Protein AF-A0A2E6U048-F1 (afdb_monomer)

pLDDT: mean 77.25, std 8.89, range [49.12, 89.75]

Sequence (136 aa):
MTRKNLLRLSLIVLLLPSLAACGLGYGKNPPDEFNVVRRAPLILPPEFSLRPPSGGQATPAVKQGAELARLVIMRAPQSENEPDEVEQRLLEKATRGGIYGDGVRDAIESERSGKASEDAAVIESLVADQSKAAAE

Structure (mmCIF, N/CA/C/O backbone):
data_AF-A0A2E6U048-F1
#
_entry.id   AF-A0A2E6U048-F1
#
loop_
_atom_site.group_PDB
_atom_site.id
_atom_site.type_symbol
_atom_site.label_atom_id
_atom_site.label_alt_id
_atom_site.label_comp_id
_atom_site.label_asym_id
_atom_site.label_entity_id
_atom_site.label_seq_id
_atom_site.pdbx_PDB_ins_code
_atom_site.Cartn_x
_atom_site.Cartn_y
_atom_site.Cartn_z
_atom_site.occupancy
_atom_site.B_iso_or_equiv
_atom_site.auth_seq_id
_atom_site.auth_comp_id
_atom_site.auth_asym_id
_atom_site.auth_atom_id
_atom_site.pdbx_PDB_model_num
ATOM 1 N N . MET A 1 1 ? 58.032 -52.983 -9.717 1.00 56.47 1 MET A N 1
ATOM 2 C CA . MET A 1 1 ? 57.841 -51.513 -9.710 1.00 56.47 1 MET A CA 1
ATOM 3 C C . MET A 1 1 ? 57.862 -51.049 -8.257 1.00 56.47 1 MET A C 1
ATOM 5 O O . MET A 1 1 ? 57.072 -51.548 -7.467 1.00 56.47 1 MET A O 1
ATOM 9 N N . THR A 1 2 ? 58.831 -50.229 -7.847 1.00 74.25 2 THR A N 1
ATOM 10 C CA . THR A 1 2 ? 59.016 -49.862 -6.428 1.00 74.25 2 THR A CA 1
ATOM 11 C C . THR A 1 2 ? 57.801 -49.077 -5.914 1.00 74.25 2 THR A C 1
ATOM 13 O O . THR A 1 2 ? 57.231 -48.282 -6.656 1.00 74.25 2 THR A O 1
ATOM 16 N N . ARG A 1 3 ? 57.382 -49.273 -4.651 1.00 75.19 3 ARG A N 1
ATOM 17 C CA . ARG A 1 3 ? 56.189 -48.617 -4.053 1.00 75.19 3 ARG A CA 1
ATOM 18 C C . ARG A 1 3 ? 56.170 -47.089 -4.240 1.00 75.19 3 ARG A C 1
ATOM 20 O O . ARG A 1 3 ? 55.110 -46.490 -4.372 1.00 75.19 3 ARG A O 1
ATOM 27 N N . LYS A 1 4 ? 57.354 -46.475 -4.336 1.00 75.56 4 LYS A N 1
ATOM 28 C CA . LYS A 1 4 ? 57.558 -45.048 -4.631 1.00 75.56 4 LYS A CA 1
ATOM 29 C C . LYS A 1 4 ? 57.066 -44.653 -6.033 1.00 75.56 4 LYS A C 1
ATOM 31 O O . LYS A 1 4 ? 56.514 -43.571 -6.197 1.00 75.56 4 LYS A O 1
ATOM 36 N N . ASN A 1 5 ? 57.219 -45.530 -7.026 1.00 77.75 5 ASN A N 1
ATOM 37 C CA . ASN A 1 5 ? 56.745 -45.301 -8.392 1.00 77.75 5 ASN A CA 1
ATOM 38 C C . ASN A 1 5 ? 55.222 -45.457 -8.485 1.00 77.75 5 ASN A C 1
ATOM 40 O O . ASN A 1 5 ? 54.596 -44.680 -9.196 1.00 77.75 5 ASN A O 1
ATOM 44 N N . LEU A 1 6 ? 54.621 -46.379 -7.717 1.00 81.00 6 LEU A N 1
ATOM 45 C CA . LEU A 1 6 ? 53.158 -46.467 -7.601 1.00 81.00 6 LEU A CA 1
ATOM 46 C C . LEU A 1 6 ? 52.563 -45.201 -6.968 1.00 81.00 6 LEU A C 1
ATOM 48 O O . LEU A 1 6 ? 51.571 -44.679 -7.467 1.00 81.00 6 LEU A O 1
ATOM 52 N N . LEU A 1 7 ? 53.191 -44.677 -5.911 1.00 83.38 7 LEU A N 1
ATOM 53 C CA . LEU A 1 7 ? 52.699 -43.481 -5.221 1.00 83.38 7 LEU A CA 1
ATOM 54 C C . LEU A 1 7 ? 52.751 -42.232 -6.120 1.00 83.38 7 LEU A C 1
ATOM 56 O O . LEU A 1 7 ? 51.816 -41.438 -6.138 1.00 83.38 7 LEU A O 1
ATOM 60 N N . ARG A 1 8 ? 53.812 -42.089 -6.927 1.00 84.81 8 ARG A N 1
ATOM 61 C CA . ARG A 1 8 ? 53.933 -41.009 -7.923 1.00 84.81 8 ARG A CA 1
ATOM 62 C C . ARG A 1 8 ? 52.887 -41.119 -9.032 1.00 84.81 8 ARG A C 1
ATOM 64 O O . ARG A 1 8 ? 52.318 -40.109 -9.428 1.00 84.81 8 ARG A O 1
ATOM 71 N N . LEU A 1 9 ? 52.616 -42.333 -9.509 1.00 86.94 9 LEU A N 1
ATOM 72 C CA . LEU A 1 9 ? 51.643 -42.562 -10.578 1.00 86.94 9 LEU A CA 1
ATOM 73 C C . LEU A 1 9 ? 50.209 -42.294 -10.089 1.00 86.94 9 LEU A C 1
ATOM 75 O O . LEU A 1 9 ? 49.434 -41.661 -10.797 1.00 86.94 9 LEU A O 1
ATOM 79 N N . SER A 1 10 ? 49.900 -42.653 -8.838 1.00 83.00 10 SER A N 1
ATOM 80 C CA . SER A 1 10 ? 48.637 -42.288 -8.181 1.00 83.00 10 SER A CA 1
ATOM 81 C C . SER A 1 10 ? 48.465 -40.775 -8.024 1.00 83.00 10 SER A C 1
ATOM 83 O O . SER A 1 10 ? 47.365 -40.270 -8.230 1.00 83.00 10 SER A O 1
ATOM 85 N N . LEU A 1 11 ? 49.531 -40.048 -7.671 1.00 86.19 11 LEU A N 1
ATOM 86 C CA . LEU A 1 11 ? 49.483 -38.590 -7.532 1.00 86.19 11 LEU A CA 1
ATOM 87 C C . LEU A 1 11 ? 49.177 -37.911 -8.875 1.00 86.19 11 LEU A C 1
ATOM 89 O O . LEU A 1 11 ? 48.370 -36.990 -8.933 1.00 86.19 11 LEU A O 1
ATOM 93 N N . ILE A 1 12 ? 49.796 -38.390 -9.956 1.00 85.31 12 ILE A N 1
ATOM 94 C CA . ILE A 1 12 ? 49.589 -37.865 -11.309 1.00 85.31 12 ILE A CA 1
ATOM 95 C C . ILE A 1 12 ? 48.140 -38.111 -11.752 1.00 85.31 12 ILE A C 1
ATOM 97 O O . ILE A 1 12 ? 47.455 -37.167 -12.132 1.00 85.31 12 ILE A O 1
ATOM 101 N N . VAL A 1 13 ? 47.634 -39.342 -11.619 1.00 85.69 13 VAL A N 1
ATOM 102 C CA . VAL A 1 13 ? 46.251 -39.686 -12.002 1.00 85.69 13 VAL A CA 1
ATOM 103 C C . VAL A 1 13 ? 45.213 -38.842 -11.251 1.00 85.69 13 VAL A C 1
ATOM 105 O O . VAL A 1 13 ? 44.212 -38.452 -11.846 1.00 85.69 13 VAL A O 1
ATOM 108 N N . LEU A 1 14 ? 45.459 -38.507 -9.981 1.00 82.12 14 LEU A N 1
ATOM 109 C CA . LEU A 1 14 ? 44.562 -37.653 -9.198 1.00 82.12 14 LEU A CA 1
ATOM 110 C C . LEU A 1 14 ? 44.628 -36.168 -9.613 1.00 82.12 14 LEU A C 1
ATOM 112 O O . LEU A 1 14 ? 43.625 -35.463 -9.542 1.00 82.12 14 LEU A O 1
ATOM 116 N N . LEU A 1 15 ? 45.795 -35.675 -10.037 1.00 80.69 15 LEU A N 1
ATOM 117 C CA . LEU A 1 15 ? 46.006 -34.254 -10.339 1.00 80.69 15 LEU A CA 1
ATOM 118 C C . LEU A 1 15 ? 45.518 -33.852 -11.745 1.00 80.69 15 LEU A C 1
ATOM 120 O O . LEU A 1 15 ? 45.057 -32.727 -11.935 1.00 80.69 15 LEU A O 1
ATOM 124 N N . LEU A 1 16 ? 45.595 -34.761 -12.726 1.00 77.62 16 LEU A N 1
ATOM 125 C CA . LEU A 1 16 ? 45.179 -34.502 -14.112 1.00 77.62 16 LEU A CA 1
ATOM 126 C C . LEU A 1 16 ? 43.726 -33.994 -14.279 1.00 77.62 16 LEU A C 1
ATOM 128 O O . LEU A 1 16 ? 43.545 -33.000 -14.985 1.00 77.62 16 LEU A O 1
ATOM 132 N N . PRO A 1 17 ? 42.686 -34.604 -13.671 1.00 74.38 17 PRO A N 1
ATOM 133 C CA . PRO A 1 17 ? 41.307 -34.141 -13.858 1.00 74.38 17 PRO A CA 1
ATOM 134 C C . PRO A 1 17 ? 41.039 -32.775 -13.207 1.00 74.38 17 PRO A C 1
ATOM 136 O O . PRO A 1 17 ? 40.262 -31.986 -13.743 1.00 74.38 17 PRO A O 1
ATOM 139 N N . SER A 1 18 ? 41.723 -32.447 -12.106 1.00 73.50 18 SER A N 1
ATOM 140 C CA . SER A 1 18 ? 41.618 -31.136 -11.448 1.00 73.50 18 SER A CA 1
ATOM 141 C C . SER A 1 18 ? 42.176 -30.005 -12.315 1.00 73.50 18 SER A C 1
ATOM 143 O O . SER A 1 18 ? 41.643 -28.897 -12.307 1.00 73.50 18 SER A O 1
ATOM 145 N N . LEU A 1 19 ? 43.218 -30.282 -13.106 1.00 69.75 19 LEU A N 1
ATOM 146 C CA . LEU A 1 19 ? 43.785 -29.304 -14.035 1.00 69.75 19 LEU A CA 1
ATOM 147 C C . LEU A 1 19 ? 42.907 -29.115 -15.284 1.00 69.75 19 LEU A C 1
ATOM 149 O O . LEU A 1 19 ? 42.811 -28.004 -15.793 1.00 69.75 19 LEU A O 1
ATOM 153 N N . ALA A 1 20 ? 42.216 -30.165 -15.741 1.00 69.62 20 ALA A N 1
ATOM 154 C CA . ALA A 1 20 ? 41.256 -30.078 -16.845 1.00 69.62 20 ALA A CA 1
ATOM 155 C C . ALA A 1 20 ? 39.992 -29.268 -16.485 1.00 69.62 20 ALA A C 1
ATOM 157 O O . ALA A 1 20 ? 39.423 -28.606 -17.352 1.00 69.62 20 ALA A O 1
ATOM 158 N N . ALA A 1 21 ? 39.575 -29.278 -15.212 1.00 66.94 21 ALA A N 1
ATOM 159 C CA . ALA A 1 21 ? 38.470 -28.451 -14.716 1.00 66.94 21 ALA A CA 1
ATOM 160 C C . ALA A 1 21 ? 38.817 -26.950 -14.664 1.00 66.94 21 ALA A C 1
ATOM 162 O O . ALA A 1 21 ? 37.929 -26.099 -14.733 1.00 66.94 21 ALA A O 1
ATOM 163 N N . CYS A 1 22 ? 40.108 -26.610 -14.587 1.00 67.06 22 CYS A N 1
ATOM 164 C CA . CYS A 1 22 ? 40.595 -25.242 -14.704 1.00 67.06 22 CYS A CA 1
ATOM 165 C C . CYS A 1 22 ? 40.617 -24.860 -16.190 1.00 67.06 22 CYS A C 1
ATOM 167 O O . CYS A 1 22 ? 41.654 -24.915 -16.844 1.00 67.06 22 CYS A O 1
ATOM 169 N N . GLY A 1 23 ? 39.431 -24.558 -16.728 1.00 65.44 23 GLY A N 1
ATOM 170 C CA . GLY A 1 23 ? 39.146 -24.334 -18.144 1.00 65.44 23 GLY A CA 1
ATOM 171 C C . GLY A 1 23 ? 40.279 -23.665 -18.922 1.00 65.44 23 GLY A C 1
ATOM 172 O O . GLY A 1 23 ? 40.422 -22.443 -18.929 1.00 65.44 23 GLY A O 1
ATOM 173 N N . LEU A 1 24 ? 41.047 -24.484 -19.642 1.00 65.06 24 LEU A N 1
ATOM 174 C CA . LEU A 1 24 ? 42.103 -24.073 -20.564 1.00 65.06 24 LEU A CA 1
ATOM 175 C C . LEU A 1 24 ? 41.499 -23.448 -21.832 1.00 65.06 24 LEU A C 1
ATOM 177 O O . LEU A 1 24 ? 41.755 -23.917 -22.925 1.00 65.06 24 LEU A O 1
ATOM 181 N N . GLY A 1 25 ? 40.632 -22.441 -21.719 1.00 63.19 25 GLY A N 1
ATOM 182 C CA . GLY A 1 25 ? 40.171 -21.596 -22.831 1.00 63.19 25 GLY A CA 1
ATOM 183 C C . GLY A 1 25 ? 39.410 -22.255 -23.999 1.00 63.19 25 GLY A C 1
ATOM 184 O O . GLY A 1 25 ? 38.855 -21.516 -24.807 1.00 63.19 25 GLY A O 1
ATOM 185 N N . TYR A 1 26 ? 39.324 -23.586 -24.083 1.00 63.00 26 TYR A N 1
ATOM 186 C CA . TYR A 1 26 ? 38.695 -24.346 -25.177 1.00 63.00 26 TYR A CA 1
ATOM 187 C C . TYR A 1 26 ? 37.158 -24.424 -25.094 1.00 63.00 26 TYR A C 1
ATOM 189 O O . TYR A 1 26 ? 36.531 -25.085 -25.911 1.00 63.00 26 TYR A O 1
ATOM 197 N N . GLY A 1 27 ? 36.545 -23.747 -24.119 1.00 65.31 27 GLY A N 1
ATOM 198 C CA . GLY A 1 27 ? 35.094 -23.723 -23.895 1.00 65.31 27 GLY A CA 1
ATOM 199 C C . GLY A 1 27 ? 34.517 -22.312 -23.817 1.00 65.31 27 GLY A C 1
ATOM 200 O O . GLY A 1 27 ? 33.521 -22.092 -23.129 1.00 65.31 27 GLY A O 1
ATOM 201 N N . LYS A 1 28 ? 35.165 -21.330 -24.454 1.00 68.69 28 LYS A N 1
ATOM 202 C CA . LYS A 1 28 ? 34.589 -19.989 -24.586 1.00 68.69 28 LYS A CA 1
ATOM 203 C C . LYS A 1 28 ? 33.390 -20.106 -25.522 1.00 68.69 28 LYS A C 1
ATOM 205 O O . LYS A 1 28 ? 33.567 -20.172 -26.730 1.00 68.69 28 LYS A O 1
ATOM 210 N N . ASN A 1 29 ? 32.194 -20.160 -24.951 1.00 71.44 29 ASN A N 1
ATOM 211 C CA . ASN A 1 29 ? 30.954 -19.894 -25.664 1.00 71.44 29 ASN A CA 1
ATOM 212 C C . ASN A 1 29 ? 30.764 -18.373 -25.621 1.00 71.44 29 ASN A C 1
ATOM 214 O O . ASN A 1 29 ? 30.270 -17.875 -24.604 1.00 71.44 29 ASN A O 1
ATOM 218 N N . PRO A 1 30 ? 31.249 -17.606 -26.620 1.00 76.88 30 PRO A N 1
ATOM 219 C CA . PRO A 1 30 ? 30.939 -16.188 -26.666 1.00 76.88 30 PRO A CA 1
ATOM 220 C C . PRO A 1 30 ? 29.411 -16.035 -26.718 1.00 76.88 30 PRO A C 1
ATOM 222 O O . PRO A 1 30 ? 28.746 -16.842 -27.375 1.00 76.88 30 PRO A O 1
ATOM 225 N N . PRO A 1 31 ? 28.834 -15.063 -25.996 1.00 81.62 31 PRO A N 1
ATOM 226 C CA . PRO A 1 31 ? 27.409 -14.793 -26.104 1.00 81.62 31 PRO A CA 1
ATOM 227 C C . PRO A 1 31 ? 27.070 -14.466 -27.562 1.00 81.62 31 PRO A C 1
ATOM 229 O O . PRO A 1 31 ? 27.807 -13.734 -28.218 1.00 81.62 31 PRO A O 1
ATOM 232 N N . ASP A 1 32 ? 25.975 -15.040 -28.058 1.00 86.69 32 ASP A N 1
ATOM 233 C CA . ASP A 1 32 ? 25.527 -14.858 -29.437 1.00 86.69 32 ASP A CA 1
ATOM 234 C C . ASP A 1 32 ? 25.149 -13.390 -29.686 1.00 86.69 32 ASP A C 1
ATOM 236 O O . ASP A 1 32 ? 24.141 -12.889 -29.181 1.00 86.69 32 ASP A O 1
ATOM 240 N N . GLU A 1 33 ? 25.992 -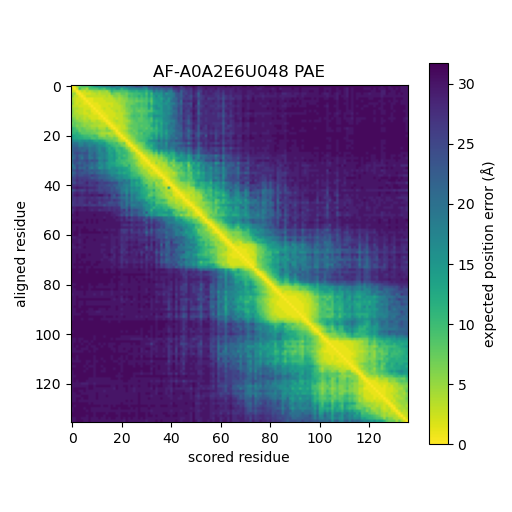12.702 -30.454 1.00 86.62 33 GLU A N 1
ATOM 241 C CA . GLU A 1 33 ? 25.870 -11.282 -30.788 1.00 86.62 33 GLU A CA 1
ATOM 242 C C . GLU A 1 33 ? 24.699 -10.977 -31.733 1.00 86.62 33 GLU A C 1
ATOM 244 O O . GLU A 1 33 ? 24.288 -9.822 -31.851 1.00 86.62 33 GLU A O 1
ATOM 249 N N . PHE A 1 34 ? 24.108 -12.005 -32.348 1.00 86.06 34 PHE A N 1
ATOM 250 C CA . PHE A 1 34 ? 22.924 -11.881 -33.196 1.00 86.06 34 PHE A CA 1
ATOM 251 C C . PHE A 1 34 ? 21.634 -12.300 -32.488 1.00 86.06 34 PHE A C 1
ATOM 253 O O . PHE A 1 34 ? 20.554 -12.248 -33.084 1.00 86.06 34 PHE A O 1
ATOM 260 N N . ASN A 1 35 ? 21.706 -12.671 -31.208 1.00 85.75 35 ASN A N 1
ATOM 261 C CA . ASN A 1 35 ? 20.521 -13.020 -30.446 1.00 85.75 35 ASN A CA 1
ATOM 262 C C . ASN A 1 35 ? 19.675 -11.772 -30.139 1.00 85.75 35 ASN A C 1
ATOM 264 O O . ASN A 1 35 ? 19.986 -10.967 -29.256 1.00 85.75 35 ASN A O 1
ATOM 268 N N . VAL A 1 36 ? 18.561 -11.617 -30.858 1.00 83.81 36 VAL A N 1
ATOM 269 C CA . VAL A 1 36 ? 17.615 -10.515 -30.651 1.00 83.81 36 VAL A CA 1
ATOM 270 C C . VAL A 1 36 ? 16.674 -10.845 -29.492 1.00 83.81 36 VAL A C 1
ATOM 272 O O . VAL A 1 36 ? 15.670 -11.542 -29.650 1.00 83.81 36 VAL A O 1
ATOM 275 N N . VAL A 1 37 ? 16.955 -10.280 -28.317 1.00 82.56 37 VAL A N 1
ATOM 276 C CA . VAL A 1 37 ? 16.057 -10.369 -27.157 1.00 82.56 37 VAL A CA 1
ATOM 277 C C . VAL A 1 37 ? 14.921 -9.354 -27.301 1.00 82.56 37 VAL A C 1
ATOM 279 O O . VAL A 1 37 ? 15.142 -8.141 -27.308 1.00 82.56 37 VAL A O 1
ATOM 282 N N . ARG A 1 38 ? 13.676 -9.838 -27.378 1.00 84.88 38 ARG A N 1
ATOM 283 C CA . ARG A 1 38 ? 12.490 -8.970 -27.372 1.00 84.88 38 ARG A CA 1
ATOM 284 C C . ARG A 1 38 ? 12.257 -8.435 -25.960 1.00 84.88 38 ARG A C 1
ATOM 286 O O . ARG A 1 38 ? 12.054 -9.205 -25.026 1.00 84.88 38 ARG A O 1
ATOM 293 N N . ARG A 1 39 ? 12.283 -7.111 -25.802 1.00 81.75 39 ARG A N 1
ATOM 294 C CA . ARG A 1 39 ? 11.886 -6.449 -24.551 1.00 81.75 39 ARG A CA 1
ATOM 295 C C . ARG A 1 39 ? 10.360 -6.372 -24.484 1.00 81.75 39 ARG A C 1
ATOM 297 O O . ARG A 1 39 ? 9.697 -6.360 -25.521 1.00 81.75 39 ARG A O 1
ATOM 304 N N . ALA A 1 40 ? 9.814 -6.314 -23.272 1.00 85.25 40 ALA A N 1
ATOM 305 C CA . ALA A 1 40 ? 8.392 -6.053 -23.082 1.00 85.25 40 ALA A CA 1
ATOM 306 C C . ALA A 1 40 ? 7.990 -4.731 -23.775 1.00 85.25 40 ALA A C 1
ATOM 308 O O . ALA A 1 40 ? 8.803 -3.798 -23.809 1.00 85.25 40 ALA A O 1
ATOM 309 N N . PRO A 1 41 ? 6.771 -4.638 -24.336 1.00 82.38 41 PRO A N 1
ATOM 310 C CA . PRO A 1 41 ? 6.290 -3.404 -24.943 1.00 82.38 41 PRO A CA 1
ATOM 311 C C . PRO A 1 41 ? 6.248 -2.283 -23.898 1.00 82.38 41 PRO A C 1
ATOM 313 O O . PRO A 1 41 ? 5.839 -2.496 -22.757 1.00 82.38 41 PRO A O 1
ATOM 316 N N . LEU A 1 42 ? 6.687 -1.086 -24.287 1.00 85.19 42 LEU A N 1
ATOM 317 C CA . LEU A 1 42 ? 6.650 0.088 -23.419 1.00 85.19 42 LEU A CA 1
ATOM 318 C C . LEU A 1 42 ? 5.204 0.585 -23.305 1.00 85.19 42 LEU A C 1
ATOM 320 O O . LEU A 1 42 ? 4.552 0.822 -24.321 1.00 85.19 42 LEU A O 1
ATOM 324 N N . ILE A 1 43 ? 4.715 0.754 -22.076 1.00 88.25 43 ILE A N 1
ATOM 325 C CA . ILE A 1 43 ? 3.407 1.354 -21.790 1.00 88.25 43 ILE A CA 1
ATOM 326 C C . ILE A 1 43 ? 3.653 2.777 -21.308 1.00 88.25 43 ILE A C 1
ATOM 328 O O . ILE A 1 43 ? 4.446 2.993 -20.390 1.00 88.25 43 ILE A O 1
ATOM 332 N N . LEU A 1 44 ? 2.976 3.741 -21.928 1.00 86.81 44 LEU A N 1
ATOM 333 C CA . LEU A 1 44 ? 2.985 5.120 -21.466 1.00 86.81 44 LEU A CA 1
ATOM 334 C C . LEU A 1 44 ? 2.001 5.248 -20.295 1.00 86.81 44 LEU A C 1
ATOM 336 O O . LEU A 1 44 ? 0.819 4.948 -20.483 1.00 86.81 44 LEU A O 1
ATOM 340 N N . PRO A 1 45 ? 2.445 5.657 -19.093 1.00 86.19 45 PRO A N 1
ATOM 341 C CA . PRO A 1 45 ? 1.531 5.882 -17.982 1.00 86.19 45 PRO A CA 1
ATOM 342 C C . PRO A 1 45 ? 0.492 6.959 -18.340 1.00 86.19 45 PRO A C 1
ATOM 344 O O . PRO A 1 45 ? 0.835 7.907 -19.050 1.00 86.19 45 PRO A O 1
ATOM 347 N N . PRO A 1 46 ? -0.751 6.866 -17.831 1.00 87.06 46 PRO A N 1
ATOM 348 C CA . PRO A 1 46 ? -1.795 7.866 -18.094 1.00 87.06 46 PRO A CA 1
ATOM 349 C C . PRO A 1 46 ? -1.371 9.279 -17.663 1.00 87.06 46 PRO A C 1
ATOM 351 O O . PRO A 1 46 ? -1.709 10.262 -18.311 1.00 87.06 46 PRO A O 1
ATOM 354 N N . GLU A 1 47 ? -0.531 9.361 -16.634 1.00 86.81 47 GLU A N 1
ATOM 355 C CA . GLU A 1 47 ? -0.040 10.604 -16.043 1.00 86.81 47 GLU A CA 1
ATOM 356 C C . GLU A 1 47 ? 1.321 11.068 -16.605 1.00 86.81 47 GLU A C 1
ATOM 358 O O . GLU A 1 47 ? 2.042 11.818 -15.948 1.00 86.81 47 GLU A O 1
ATOM 363 N N . PHE A 1 48 ? 1.733 10.636 -17.807 1.00 84.56 48 PHE A N 1
ATOM 364 C CA . PHE A 1 48 ? 3.059 11.001 -18.346 1.00 84.56 48 PHE A CA 1
ATOM 365 C C . PHE A 1 48 ? 3.227 12.510 -18.603 1.00 84.56 48 PHE A C 1
ATOM 367 O O . PHE A 1 48 ? 4.349 13.015 -18.646 1.00 84.56 48 PHE A O 1
ATOM 374 N N . SER A 1 49 ? 2.120 13.229 -18.803 1.00 87.25 49 SER A N 1
ATOM 375 C CA . SER A 1 49 ? 2.113 14.669 -19.064 1.00 87.25 49 SER A CA 1
ATOM 376 C C . SER A 1 49 ? 2.208 15.518 -17.797 1.00 87.25 49 SER A C 1
ATOM 378 O O . SER A 1 49 ? 2.293 16.746 -17.903 1.00 87.25 49 SER A O 1
ATOM 380 N N . LEU A 1 50 ? 2.181 14.906 -16.606 1.00 84.06 50 LEU A N 1
ATOM 381 C CA . LEU A 1 50 ? 2.346 15.643 -15.362 1.00 84.06 50 LEU A CA 1
ATOM 382 C C . LEU A 1 50 ? 3.763 16.211 -15.293 1.00 84.06 50 LEU A C 1
ATOM 384 O O . LEU A 1 50 ? 4.759 15.491 -15.205 1.00 84.06 50 LEU A O 1
ATOM 388 N N . ARG A 1 51 ? 3.855 17.540 -15.321 1.00 82.06 51 ARG A N 1
ATOM 389 C CA . ARG A 1 51 ? 5.097 18.228 -14.985 1.00 82.06 51 ARG A CA 1
ATOM 390 C C . ARG A 1 51 ? 5.308 18.128 -13.477 1.00 82.06 51 ARG A C 1
ATOM 392 O O . ARG A 1 51 ? 4.339 18.303 -12.735 1.00 82.06 51 ARG A O 1
ATOM 399 N N . PRO A 1 52 ? 6.550 17.913 -13.011 1.00 78.12 52 PRO A N 1
ATOM 400 C CA . PRO A 1 52 ? 6.869 18.117 -11.608 1.00 78.12 52 PRO A CA 1
ATOM 401 C C . PRO A 1 52 ? 6.369 19.502 -11.167 1.00 78.12 52 PRO A C 1
ATOM 403 O O . PRO A 1 52 ? 6.513 20.459 -11.942 1.00 78.12 52 PRO A O 1
ATOM 406 N N . PRO A 1 53 ? 5.765 19.626 -9.970 1.00 76.75 53 PRO A N 1
ATOM 407 C CA . PRO A 1 53 ? 5.324 20.919 -9.465 1.00 76.75 53 PRO A CA 1
ATOM 408 C C . PRO A 1 53 ? 6.514 21.881 -9.471 1.00 76.75 53 PRO A C 1
ATOM 410 O O . PRO A 1 53 ? 7.632 21.513 -9.098 1.00 76.75 53 PRO A O 1
ATOM 413 N N . SER A 1 54 ? 6.301 23.101 -9.967 1.00 78.31 54 SER A N 1
ATOM 414 C CA . SER A 1 54 ? 7.361 24.104 -10.030 1.00 7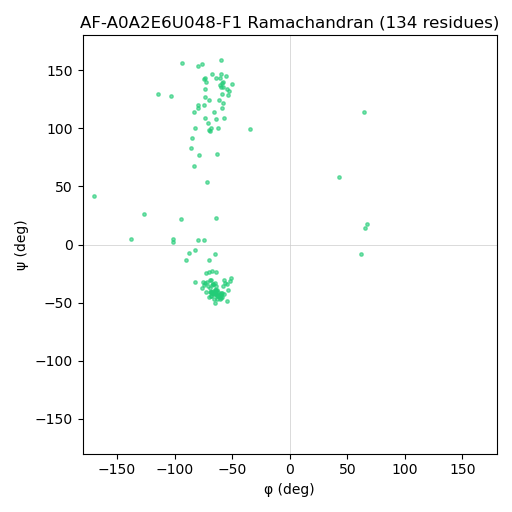8.31 54 SER A CA 1
ATOM 415 C C . SER A 1 54 ? 7.871 24.399 -8.616 1.00 78.31 54 SER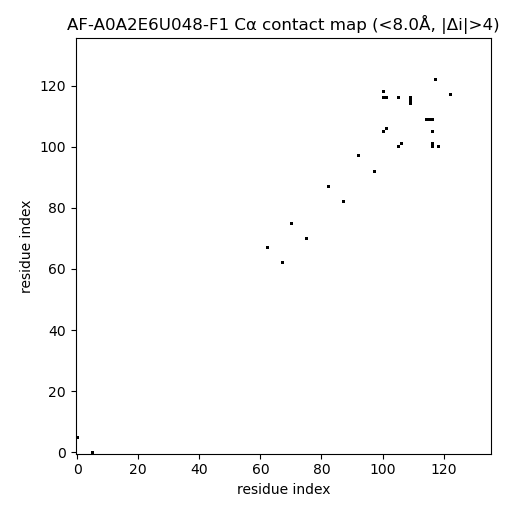 A C 1
ATOM 417 O O . SER A 1 54 ? 7.089 24.425 -7.666 1.00 78.31 54 SER A O 1
ATOM 419 N N . GLY A 1 55 ? 9.181 24.628 -8.469 1.00 73.38 55 GLY A N 1
ATOM 420 C CA . GLY A 1 55 ? 9.883 24.776 -7.180 1.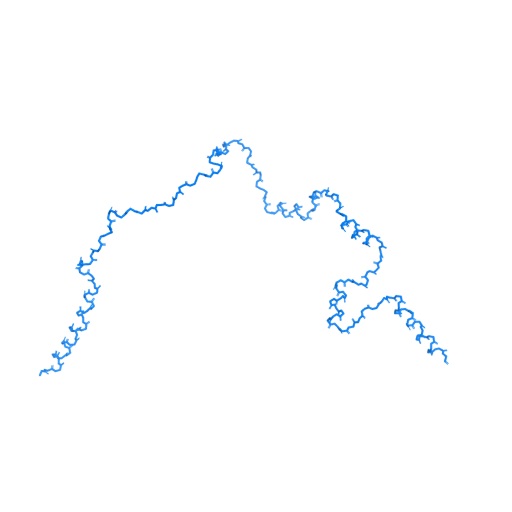00 73.38 55 GLY A CA 1
ATOM 421 C C . GLY A 1 55 ? 9.489 25.981 -6.305 1.00 73.38 55 GLY A C 1
ATOM 422 O O . GLY A 1 55 ? 10.290 26.412 -5.486 1.00 73.38 55 GLY A O 1
ATOM 423 N N . GLY A 1 56 ? 8.290 26.539 -6.483 1.00 70.75 56 GLY A N 1
ATOM 424 C CA . GLY A 1 56 ? 7.707 27.604 -5.666 1.00 70.75 56 GLY A CA 1
ATOM 425 C C . GLY A 1 56 ? 6.223 27.406 -5.333 1.00 70.75 56 GLY A C 1
ATOM 426 O O . GLY A 1 5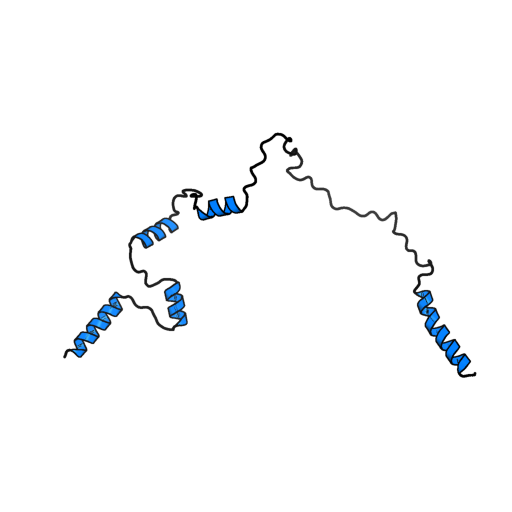6 ? 5.624 28.294 -4.733 1.00 70.75 56 GLY A O 1
ATOM 427 N N . GLN A 1 57 ? 5.603 26.281 -5.713 1.00 71.38 57 GLN A N 1
ATOM 428 C CA . GLN A 1 57 ? 4.265 25.935 -5.223 1.00 71.38 57 GLN A CA 1
ATOM 429 C C . GLN A 1 57 ? 4.347 25.462 -3.771 1.00 71.38 57 GLN A C 1
ATOM 431 O O . GLN A 1 57 ? 5.302 24.791 -3.384 1.00 71.38 57 GLN A O 1
ATOM 436 N N . ALA A 1 58 ? 3.347 25.831 -2.967 1.00 70.38 58 ALA A N 1
ATOM 437 C CA . ALA A 1 58 ? 3.257 25.405 -1.579 1.00 70.38 58 ALA A CA 1
ATOM 438 C C . ALA A 1 58 ? 3.250 23.872 -1.516 1.00 70.38 58 ALA A C 1
ATOM 440 O O . ALA A 1 58 ? 2.278 23.225 -1.909 1.00 70.38 58 ALA A O 1
ATOM 441 N N . THR A 1 59 ? 4.349 23.288 -1.042 1.00 70.62 59 THR A N 1
ATOM 442 C CA . THR A 1 59 ? 4.412 21.861 -0.744 1.00 70.62 59 THR A CA 1
ATOM 443 C C . THR A 1 59 ? 3.342 21.555 0.305 1.00 70.62 59 THR A C 1
ATOM 445 O O . THR A 1 59 ? 3.224 22.319 1.270 1.00 70.62 59 THR A O 1
ATOM 448 N N . PRO A 1 60 ? 2.556 20.471 0.166 1.00 74.31 60 PRO A N 1
ATOM 449 C CA . PRO A 1 60 ? 1.658 20.060 1.235 1.00 74.31 60 PRO A CA 1
ATOM 450 C C . PRO A 1 60 ? 2.463 19.912 2.528 1.00 74.31 60 PRO A C 1
ATOM 452 O O . PRO A 1 60 ? 3.516 19.271 2.543 1.00 74.31 60 PRO A O 1
ATOM 455 N N . ALA A 1 61 ? 1.992 20.552 3.601 1.00 76.38 61 ALA A N 1
ATOM 456 C CA . ALA A 1 61 ? 2.661 20.496 4.891 1.00 76.38 61 ALA A CA 1
ATOM 457 C C . ALA A 1 61 ? 2.755 19.031 5.336 1.00 76.38 61 ALA A C 1
ATOM 459 O O . ALA A 1 61 ? 1.737 18.361 5.530 1.00 76.38 61 ALA A O 1
ATOM 460 N N . VAL A 1 62 ? 3.982 18.527 5.474 1.00 76.31 62 VAL A N 1
ATOM 461 C CA . VAL A 1 62 ? 4.232 17.190 6.012 1.00 76.31 62 VAL A CA 1
ATOM 462 C C . VAL A 1 62 ? 3.866 17.234 7.489 1.00 76.31 62 VAL A C 1
ATOM 464 O O . VAL A 1 62 ? 4.645 17.708 8.316 1.00 76.31 62 VAL A O 1
ATOM 467 N N . LYS A 1 63 ? 2.656 16.778 7.821 1.00 76.94 63 LYS A N 1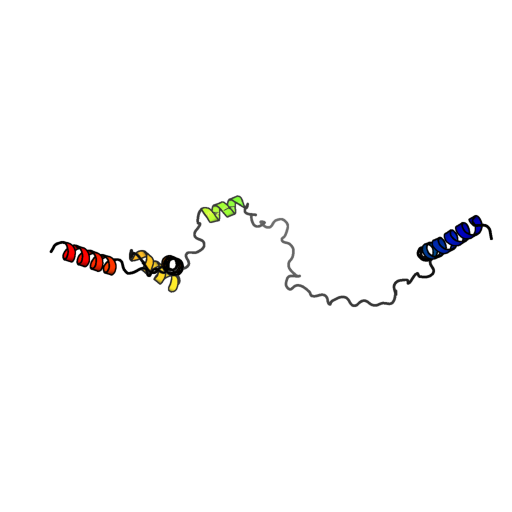
ATOM 468 C CA . LYS A 1 63 ? 2.230 16.643 9.215 1.00 76.94 63 LYS A CA 1
ATOM 469 C C . LYS A 1 63 ? 3.165 15.653 9.899 1.00 76.94 63 LYS A C 1
ATOM 471 O O . LYS A 1 63 ? 3.336 14.525 9.433 1.00 76.94 63 LYS A O 1
ATOM 476 N N . GLN A 1 64 ? 3.789 16.069 10.995 1.00 86.31 64 GLN A N 1
ATOM 477 C CA . GLN A 1 64 ? 4.644 15.175 11.770 1.00 86.31 64 GLN A CA 1
ATOM 478 C C . GLN A 1 64 ? 3.776 14.093 12.425 1.00 86.31 64 GLN A C 1
ATOM 480 O O . GLN A 1 64 ? 2.643 14.357 12.826 1.00 86.31 64 GLN A O 1
ATOM 485 N N . GLY A 1 65 ? 4.298 12.871 12.580 1.00 83.75 65 GLY A N 1
ATOM 486 C CA . GLY A 1 65 ? 3.528 11.752 13.145 1.00 83.75 65 GLY A CA 1
ATOM 487 C C . GLY A 1 65 ? 2.917 12.056 14.520 1.00 83.75 65 GLY A C 1
ATOM 488 O O . GLY A 1 65 ? 1.796 11.644 14.800 1.00 83.75 65 GLY A O 1
ATOM 489 N N . ALA A 1 66 ? 3.600 12.855 15.346 1.00 84.81 66 ALA A N 1
ATOM 490 C CA . ALA A 1 66 ? 3.085 13.315 16.636 1.00 84.81 66 ALA A CA 1
ATOM 491 C C . ALA A 1 66 ? 1.879 14.267 16.510 1.00 84.81 66 ALA A C 1
ATOM 493 O O . ALA A 1 66 ? 0.975 14.239 17.341 1.00 84.81 66 ALA A O 1
ATOM 494 N N . GLU A 1 67 ? 1.846 15.099 15.471 1.00 81.12 67 GLU A N 1
ATOM 495 C CA . GLU A 1 67 ? 0.736 16.009 15.185 1.00 81.12 67 GLU A CA 1
ATOM 496 C C . GLU A 1 67 ? -0.482 15.238 14.663 1.00 81.12 67 GLU A C 1
ATOM 498 O O . GLU A 1 67 ? -1.602 15.473 15.111 1.00 81.12 67 GLU A O 1
ATOM 503 N N . LEU A 1 68 ? -0.251 14.246 13.795 1.00 82.44 68 LEU A N 1
ATOM 504 C CA . LEU A 1 68 ? -1.282 13.305 13.353 1.00 82.44 68 LEU A CA 1
ATOM 505 C C . LEU A 1 68 ? -1.856 12.506 14.527 1.00 82.44 68 LEU A C 1
ATOM 507 O O . LEU A 1 68 ? -3.072 12.423 14.674 1.00 82.44 68 LEU A O 1
ATOM 511 N N . ALA A 1 69 ? -0.996 11.974 15.398 1.00 84.19 69 ALA A N 1
ATOM 512 C CA . ALA A 1 69 ? -1.425 11.255 16.591 1.00 84.19 69 ALA A CA 1
ATOM 513 C C . ALA A 1 69 ? -2.250 12.154 17.524 1.00 84.19 69 ALA A C 1
ATOM 515 O O . ALA A 1 69 ? -3.300 11.733 18.002 1.00 84.19 69 ALA A O 1
ATOM 516 N N . ARG A 1 70 ? -1.834 13.411 17.734 1.00 83.69 70 ARG A N 1
ATOM 517 C CA . ARG A 1 70 ? -2.620 14.393 18.499 1.00 83.69 70 ARG A CA 1
ATOM 518 C C . ARG A 1 70 ? -3.982 14.659 17.866 1.00 83.69 70 ARG A C 1
ATOM 520 O O . ARG A 1 70 ? -4.966 14.638 18.589 1.00 83.69 70 ARG A O 1
ATOM 527 N N . LEU A 1 71 ? -4.066 14.855 16.552 1.00 81.50 71 LEU A N 1
ATOM 528 C CA . LEU A 1 71 ? -5.339 15.050 15.840 1.00 81.50 71 LEU A CA 1
ATOM 529 C C . LEU A 1 71 ? -6.301 13.864 16.010 1.00 81.50 71 LEU A C 1
ATOM 531 O O . LEU A 1 71 ? -7.492 14.069 16.237 1.00 81.50 71 LEU A O 1
ATOM 535 N N . VAL A 1 72 ? -5.780 12.637 15.939 1.00 82.62 72 VAL A N 1
ATOM 536 C CA . VAL A 1 72 ? -6.564 11.405 16.130 1.00 82.62 72 VAL A CA 1
ATOM 537 C C . VAL A 1 72 ? -7.028 11.263 17.583 1.00 82.62 72 VAL A C 1
ATOM 539 O O . VAL A 1 72 ? -8.195 10.970 17.828 1.00 82.62 72 VAL A O 1
ATOM 542 N N . ILE A 1 73 ? -6.142 11.516 18.552 1.00 84.31 73 ILE A N 1
ATOM 543 C CA . ILE A 1 73 ? -6.455 11.429 19.989 1.00 84.31 73 ILE A CA 1
ATOM 544 C C . ILE A 1 73 ? -7.444 12.519 20.411 1.00 84.31 73 ILE A C 1
ATOM 546 O O . ILE A 1 73 ? -8.364 12.251 21.178 1.00 84.31 73 ILE A O 1
ATOM 550 N N . MET A 1 74 ? -7.279 13.744 19.907 1.00 83.00 74 MET A N 1
ATOM 551 C CA . MET A 1 74 ? -8.138 14.881 20.245 1.00 83.00 74 MET A CA 1
ATOM 552 C C . MET A 1 74 ? -9.519 14.819 19.584 1.00 83.00 74 MET A C 1
ATOM 554 O O . MET A 1 74 ? -10.296 15.753 19.761 1.00 83.00 74 MET A O 1
ATOM 558 N N . ARG A 1 75 ? -9.829 13.734 18.856 1.00 64.44 75 ARG A N 1
ATOM 559 C CA . ARG A 1 75 ? -11.123 13.477 18.214 1.00 64.44 75 ARG A CA 1
ATOM 560 C C . ARG A 1 75 ? -11.666 14.741 17.551 1.00 64.44 75 ARG A C 1
ATOM 562 O O . ARG A 1 75 ? -12.761 15.200 17.864 1.00 64.44 75 ARG A O 1
ATOM 569 N N . ALA A 1 76 ? -10.895 15.312 16.626 1.00 60.62 76 ALA A N 1
ATOM 570 C CA . ALA A 1 76 ? -11.504 16.222 15.667 1.00 60.62 76 ALA A CA 1
ATOM 571 C C . ALA A 1 76 ? -12.597 15.413 14.942 1.00 60.62 76 ALA A C 1
ATOM 573 O O . ALA A 1 76 ? -12.263 14.346 14.415 1.00 60.62 76 ALA A O 1
ATOM 574 N N . PRO A 1 77 ? -13.877 15.829 14.961 1.00 57.19 77 PRO A N 1
ATOM 575 C CA . PRO A 1 77 ? -14.933 15.086 14.291 1.00 57.19 77 PRO A CA 1
ATOM 576 C C . PRO A 1 77 ? -14.614 15.064 12.794 1.00 57.19 77 PRO A C 1
ATOM 578 O O . PRO A 1 77 ? -14.775 16.048 12.076 1.00 57.19 77 PRO A O 1
ATOM 581 N N . GLN A 1 78 ? -14.062 13.948 12.328 1.00 55.78 78 GLN A N 1
ATOM 582 C CA . GLN A 1 78 ? -13.976 13.637 10.914 1.00 55.78 78 GLN A CA 1
ATOM 583 C C . GLN A 1 78 ? -15.407 13.339 10.479 1.00 55.78 78 GLN A C 1
ATOM 585 O O . GLN A 1 78 ? -15.881 12.233 10.700 1.00 55.78 78 GLN A O 1
ATOM 590 N N . SER A 1 79 ? -16.057 14.343 9.890 1.00 55.91 79 SER A N 1
ATOM 591 C CA . SER A 1 79 ? -17.406 14.279 9.325 1.00 55.91 79 SER A CA 1
ATOM 592 C C . SER A 1 79 ? -18.511 14.017 10.353 1.00 55.91 79 SER A C 1
ATOM 594 O O . SER A 1 79 ? -18.623 12.934 10.923 1.00 55.91 79 SER A O 1
ATOM 596 N N . GLU A 1 80 ? -19.388 15.001 10.543 1.00 60.50 80 GLU A N 1
ATOM 597 C CA . GLU A 1 80 ? -20.781 14.735 10.911 1.00 60.50 80 GLU A CA 1
ATOM 598 C C . GLU A 1 80 ? -21.415 13.954 9.752 1.00 60.50 80 GLU A C 1
ATOM 600 O O . GLU A 1 80 ? -22.083 14.517 8.890 1.00 60.50 80 GLU A O 1
ATOM 605 N N . ASN A 1 81 ? -21.142 12.655 9.660 1.00 66.19 81 ASN A N 1
ATOM 606 C CA . ASN A 1 81 ? -22.026 11.796 8.893 1.00 66.19 81 ASN A CA 1
ATOM 607 C C . ASN A 1 81 ? -23.315 11.708 9.706 1.00 66.19 81 ASN A C 1
ATOM 609 O O . ASN A 1 81 ? -23.260 11.375 10.894 1.00 66.19 81 ASN A O 1
ATOM 613 N N . GLU A 1 82 ? -24.453 12.050 9.096 1.00 75.62 82 GLU A N 1
ATOM 614 C CA . GLU A 1 82 ? -25.733 11.709 9.706 1.00 75.62 82 GLU A CA 1
ATOM 615 C C . GLU A 1 82 ? -25.722 10.204 10.005 1.00 75.62 82 GLU A C 1
ATOM 617 O O . GLU A 1 82 ? -25.292 9.427 9.144 1.00 75.62 82 GLU A O 1
ATOM 622 N N . PRO A 1 83 ? -26.118 9.786 11.220 1.00 77.56 83 PRO A N 1
ATOM 623 C CA . PRO A 1 83 ? -26.055 8.385 11.586 1.00 77.56 83 PRO A CA 1
ATOM 624 C C . PRO A 1 83 ? -26.909 7.579 10.607 1.00 77.56 83 PRO A C 1
ATOM 626 O O . PRO A 1 83 ? -28.068 7.926 10.363 1.00 77.56 83 PRO A O 1
ATOM 629 N N . ASP A 1 84 ? -26.330 6.514 10.056 1.00 85.81 84 ASP A N 1
ATOM 630 C CA . ASP A 1 84 ? -27.031 5.585 9.168 1.00 85.81 84 ASP A CA 1
ATOM 631 C C . ASP A 1 84 ? -28.233 4.959 9.897 1.00 85.81 84 ASP A C 1
ATOM 633 O O . ASP A 1 84 ? -28.264 4.920 11.129 1.00 85.81 84 ASP A O 1
ATOM 637 N N . GLU A 1 85 ? -29.226 4.432 9.178 1.00 86.94 85 GLU A N 1
ATOM 638 C CA . GLU A 1 85 ? -30.437 3.864 9.793 1.00 86.94 85 GLU A CA 1
ATOM 639 C C . GLU A 1 85 ? -30.093 2.804 10.852 1.00 86.94 85 GLU A C 1
ATOM 641 O O . GLU A 1 85 ? -30.689 2.761 11.931 1.00 86.94 85 GLU A O 1
ATOM 646 N N . VAL A 1 86 ? -29.079 1.978 10.581 1.00 86.62 86 VAL A N 1
ATOM 647 C CA . VAL A 1 86 ? -28.575 0.974 11.527 1.00 86.62 86 VAL A CA 1
ATOM 648 C C . VAL A 1 86 ? -27.971 1.633 12.768 1.00 86.62 86 VAL A C 1
ATOM 650 O O . VAL A 1 86 ? -28.220 1.192 13.892 1.00 86.62 86 VAL A O 1
ATOM 653 N N . GLU A 1 87 ? -27.204 2.704 12.590 1.00 86.81 87 GLU A N 1
ATOM 654 C CA . GLU A 1 87 ? -26.576 3.437 13.686 1.00 86.81 87 GLU A CA 1
ATOM 655 C C . GLU A 1 87 ? -27.620 4.158 14.544 1.00 86.81 87 GLU A C 1
ATOM 657 O O . GLU A 1 87 ? -27.563 4.070 15.769 1.00 86.81 87 GLU A O 1
ATOM 662 N N . GLN A 1 88 ? -28.645 4.759 13.935 1.00 88.81 88 GLN A N 1
ATOM 663 C CA . GLN A 1 88 ? -29.768 5.358 14.660 1.00 88.81 88 GLN A CA 1
ATOM 664 C C . GLN A 1 88 ? -30.499 4.329 15.523 1.00 88.81 88 GLN A C 1
ATOM 666 O O . GLN A 1 88 ? -30.814 4.613 16.676 1.00 88.81 88 GLN A O 1
ATOM 671 N N . ARG A 1 89 ? -30.716 3.108 15.016 1.00 85.44 89 ARG A N 1
ATOM 672 C CA . ARG A 1 89 ? -31.325 2.018 15.798 1.00 85.44 89 ARG A CA 1
ATOM 673 C C . ARG A 1 89 ? -30.454 1.579 16.968 1.00 85.44 89 ARG A C 1
ATOM 675 O O . ARG A 1 89 ? -30.977 1.303 18.048 1.00 85.44 89 ARG A O 1
ATOM 682 N N . LEU A 1 90 ? -29.138 1.515 16.774 1.00 83.38 90 LEU A N 1
ATOM 683 C CA . LEU A 1 90 ? -28.196 1.181 17.843 1.00 83.38 90 LEU A CA 1
ATOM 684 C C . LEU A 1 90 ? -28.138 2.281 18.907 1.00 83.38 90 LEU A C 1
ATOM 686 O O . LEU A 1 90 ? -28.129 1.969 20.097 1.00 83.38 90 LEU A O 1
ATOM 690 N N . LEU A 1 91 ? -28.158 3.549 18.495 1.00 84.81 91 LEU A N 1
ATOM 691 C CA . LEU A 1 91 ? -28.212 4.702 19.391 1.00 84.81 91 LEU A CA 1
ATOM 692 C C . LEU A 1 91 ? -29.534 4.742 20.163 1.00 84.81 91 LEU A C 1
ATOM 694 O O . LEU A 1 91 ? -29.516 4.851 21.382 1.00 84.81 91 LEU A O 1
ATOM 698 N N . GLU A 1 92 ? -30.671 4.551 19.491 1.00 85.56 92 GLU A N 1
ATOM 699 C CA . GLU A 1 92 ? -31.997 4.459 20.115 1.00 85.56 92 GLU A CA 1
ATOM 700 C C . GLU A 1 92 ? -32.041 3.339 21.169 1.00 85.56 92 GLU A C 1
ATOM 702 O O . GLU A 1 92 ? -32.561 3.522 22.274 1.00 85.56 92 GLU A O 1
ATOM 707 N N . LYS A 1 93 ? -31.443 2.184 20.849 1.00 78.25 93 LYS A N 1
ATOM 708 C CA . LYS A 1 93 ? -31.286 1.063 21.779 1.00 78.25 93 LYS A CA 1
ATOM 709 C C . LYS A 1 93 ? -30.399 1.461 22.967 1.00 78.25 93 LYS A C 1
ATOM 711 O O . LYS A 1 93 ? -30.792 1.262 24.109 1.00 78.25 93 LYS A O 1
ATOM 716 N N . ALA A 1 94 ? -29.252 2.095 22.736 1.00 80.25 94 ALA A N 1
ATOM 717 C CA . ALA A 1 94 ? -28.357 2.532 23.808 1.00 80.25 94 ALA A CA 1
ATOM 718 C C . ALA A 1 94 ? -28.983 3.605 24.727 1.00 80.25 94 ALA A C 1
ATOM 720 O O . ALA A 1 94 ? -28.818 3.545 25.945 1.00 80.25 94 ALA A O 1
ATOM 721 N N . THR A 1 95 ? -29.735 4.564 24.176 1.00 78.12 95 THR A N 1
ATOM 722 C CA . THR A 1 95 ? -30.352 5.670 24.930 1.00 78.12 95 THR A CA 1
ATOM 723 C C . THR A 1 95 ? -31.535 5.226 25.789 1.00 78.12 95 THR A C 1
ATOM 725 O O . THR A 1 95 ? -31.819 5.858 26.804 1.00 78.12 95 THR A O 1
ATOM 728 N N . ARG A 1 96 ? -32.205 4.115 25.450 1.00 76.62 96 ARG A N 1
ATOM 729 C CA . ARG A 1 96 ? -33.337 3.580 26.229 1.00 76.62 96 ARG A CA 1
ATOM 730 C C . ARG A 1 96 ? -32.941 3.105 27.638 1.00 76.62 96 ARG A C 1
ATOM 732 O O . ARG A 1 96 ? -33.825 2.810 28.436 1.00 76.62 96 ARG A O 1
ATOM 739 N N . GLY A 1 97 ? -31.644 3.051 27.963 1.00 63.62 97 GLY A N 1
ATOM 740 C CA . GLY A 1 97 ? -31.153 2.816 29.327 1.00 63.62 97 GLY A CA 1
ATOM 741 C C . GLY A 1 97 ? -31.491 1.434 29.892 1.00 63.62 97 GLY A C 1
ATOM 742 O O . GLY A 1 97 ? -31.391 1.225 31.098 1.00 63.62 97 GLY A O 1
ATOM 743 N N . GLY A 1 98 ? -31.911 0.496 29.038 1.00 66.19 98 GLY A N 1
ATOM 744 C CA . GLY A 1 98 ? -32.189 -0.879 29.432 1.00 66.19 98 GLY A CA 1
ATOM 745 C C . GLY A 1 98 ? -30.897 -1.649 29.692 1.00 66.19 98 GLY A C 1
ATOM 746 O O . GLY A 1 98 ? -29.903 -1.472 28.985 1.00 66.19 98 GLY A O 1
ATOM 747 N N . ILE A 1 99 ? -30.915 -2.532 30.689 1.00 60.19 99 ILE A N 1
ATOM 748 C CA . ILE A 1 99 ? -29.874 -3.550 30.834 1.00 60.19 99 ILE A CA 1
ATOM 749 C C . ILE A 1 99 ? -30.123 -4.590 29.741 1.00 60.19 99 ILE A C 1
ATOM 751 O O . ILE A 1 99 ? -31.117 -5.310 29.774 1.00 60.19 99 ILE A O 1
ATOM 755 N N . TYR A 1 100 ? -29.253 -4.622 28.736 1.00 60.56 100 TYR A N 1
ATOM 756 C CA . TYR A 1 100 ? -29.324 -5.594 27.647 1.00 60.56 100 TYR A CA 1
ATOM 757 C C . TYR A 1 100 ? -28.603 -6.876 28.065 1.00 60.56 100 TYR A C 1
ATOM 759 O O . TYR A 1 100 ? -27.429 -7.051 27.753 1.00 60.56 100 TYR A O 1
ATOM 767 N N . GLY A 1 101 ? -29.310 -7.740 28.792 1.00 58.41 101 GLY A N 1
ATOM 768 C CA . GLY A 1 101 ? -28.885 -9.106 29.106 1.00 58.41 101 GLY A CA 1
ATOM 769 C C . GLY A 1 101 ? -29.216 -10.053 27.957 1.00 58.41 101 GLY A C 1
ATOM 770 O O . GLY A 1 101 ? -30.133 -10.843 28.061 1.00 58.41 101 GLY A O 1
ATOM 771 N N . ASP A 1 102 ? -28.536 -9.880 26.831 1.00 64.50 102 ASP A N 1
ATOM 772 C CA . ASP A 1 102 ? -28.450 -10.840 25.713 1.00 64.50 102 ASP A CA 1
ATOM 773 C C . ASP A 1 102 ? -27.360 -10.330 24.755 1.00 64.50 102 ASP A C 1
ATOM 775 O O . ASP A 1 102 ? -27.519 -10.171 23.541 1.00 64.50 102 ASP A O 1
ATOM 779 N N . GLY A 1 103 ? -26.262 -9.852 25.344 1.00 73.69 103 GLY A N 1
ATOM 780 C CA . GLY A 1 103 ? -25.134 -9.362 24.576 1.00 73.69 103 GLY A CA 1
ATOM 781 C C . GLY A 1 103 ? -24.335 -10.533 24.022 1.00 73.69 103 GLY A C 1
ATOM 782 O O . GLY A 1 103 ? -24.257 -11.594 24.631 1.00 73.69 103 GLY A O 1
ATOM 783 N N . VAL A 1 104 ? -23.605 -10.307 22.928 1.00 75.69 104 VAL A N 1
ATOM 784 C CA . VAL A 1 104 ? -22.653 -11.298 22.386 1.00 75.69 104 VAL A CA 1
ATOM 785 C C . VAL A 1 104 ? -21.675 -11.803 23.462 1.00 75.69 104 VAL A C 1
ATOM 787 O O . VAL A 1 104 ? -21.255 -12.951 23.426 1.00 75.69 104 VAL A O 1
ATOM 790 N N . ARG A 1 105 ? -21.327 -10.969 24.452 1.00 78.19 105 ARG A N 1
ATOM 791 C CA . ARG A 1 105 ? -20.475 -11.374 25.583 1.00 78.19 105 ARG A CA 1
ATOM 792 C C . ARG A 1 105 ? -21.159 -12.372 26.517 1.00 78.19 105 ARG A C 1
ATOM 794 O O . ARG A 1 105 ? -20.504 -13.319 26.936 1.00 78.19 105 ARG A O 1
ATOM 801 N N . ASP A 1 106 ? -22.442 -12.177 26.796 1.00 78.25 106 ASP A N 1
ATOM 802 C CA . ASP A 1 106 ? -23.226 -13.087 27.633 1.00 78.25 106 ASP A CA 1
ATOM 803 C C . ASP A 1 106 ? -23.490 -14.397 26.887 1.00 78.25 106 ASP A C 1
ATOM 805 O O . ASP A 1 106 ? -23.416 -15.459 27.490 1.00 78.25 106 ASP A O 1
ATOM 809 N N . ALA A 1 107 ? -23.690 -14.339 25.564 1.00 79.88 107 ALA A N 1
ATOM 810 C CA . ALA A 1 107 ? -23.797 -15.519 24.705 1.00 79.88 107 ALA A CA 1
ATOM 811 C C . ALA A 1 107 ? -22.490 -16.335 24.653 1.00 79.88 107 ALA A C 1
ATOM 813 O O . ALA A 1 107 ? -22.508 -17.559 24.737 1.00 79.88 107 ALA A O 1
ATOM 814 N N . ILE A 1 108 ? -21.336 -15.668 24.564 1.00 83.50 108 ILE A N 1
ATOM 815 C CA . ILE A 1 108 ? -20.034 -16.349 24.617 1.00 83.50 108 ILE A CA 1
ATOM 816 C C . ILE A 1 108 ? -19.796 -16.951 26.008 1.00 83.50 108 ILE A C 1
ATOM 818 O O . ILE A 1 108 ? -19.295 -18.070 26.118 1.00 83.50 108 ILE A O 1
ATOM 822 N N . GLU A 1 109 ? -20.140 -16.238 27.084 1.00 83.75 109 GLU A N 1
ATOM 823 C CA . GLU A 1 109 ? -19.967 -16.770 28.438 1.00 83.75 109 GLU A CA 1
ATOM 824 C C . GLU A 1 109 ? -20.979 -17.880 28.750 1.00 83.75 109 GLU A C 1
ATOM 826 O O . GLU A 1 109 ? -20.624 -18.818 29.460 1.00 83.75 109 GLU A O 1
ATOM 831 N N . SER A 1 110 ? -22.198 -17.846 28.204 1.00 80.31 110 SER A N 1
ATOM 832 C CA . SER A 1 110 ? -23.185 -18.923 28.352 1.00 80.31 110 SER A CA 1
ATOM 833 C C . SER A 1 110 ? -22.741 -20.191 27.628 1.00 80.31 110 SER A C 1
ATOM 835 O O . SER A 1 110 ? -22.789 -21.275 28.211 1.00 80.31 110 SER A O 1
ATOM 837 N N . GLU A 1 111 ? -22.194 -20.053 26.417 1.00 84.50 111 GLU A N 1
ATOM 838 C CA . GLU A 1 111 ? -21.575 -21.149 25.669 1.00 84.50 111 GLU A CA 1
ATOM 839 C C . GLU A 1 111 ? -20.366 -21.722 26.425 1.00 84.50 111 GLU A C 1
ATOM 841 O O . GLU A 1 111 ? -20.233 -22.938 26.571 1.00 84.50 111 GLU A O 1
ATOM 846 N N . ARG A 1 112 ? -19.509 -20.855 26.981 1.00 85.94 112 ARG A N 1
ATOM 847 C CA . ARG A 1 112 ? -18.314 -21.265 27.735 1.00 85.94 112 ARG A CA 1
ATOM 848 C C . ARG A 1 112 ? -18.645 -21.918 29.076 1.00 85.94 112 ARG A C 1
ATOM 850 O O . ARG A 1 112 ? -17.970 -22.862 29.485 1.00 85.94 112 ARG A O 1
ATOM 857 N N . SER A 1 113 ? -19.624 -21.380 29.797 1.00 85.00 113 SER A N 1
ATOM 858 C CA . SER A 1 113 ? -19.986 -21.816 31.150 1.00 85.00 113 SER A CA 1
ATOM 859 C C . SER A 1 113 ? -21.042 -22.922 31.170 1.00 85.00 113 SER A C 1
ATOM 861 O O . SER A 1 113 ? -21.244 -23.539 32.217 1.00 85.00 113 SER A O 1
ATOM 863 N N . GLY A 1 114 ? -21.705 -23.180 30.037 1.00 81.31 114 GLY A N 1
ATOM 864 C CA . GLY A 1 114 ? -22.820 -24.119 29.921 1.00 81.31 114 GLY A CA 1
ATOM 865 C C . GLY A 1 114 ? -24.076 -23.677 30.680 1.00 81.31 114 GLY A C 1
ATOM 866 O O . GLY A 1 114 ? -24.925 -24.514 30.984 1.00 81.31 114 GLY A O 1
ATOM 867 N N . LYS A 1 115 ? -24.184 -22.392 31.040 1.00 75.62 115 LYS A N 1
ATOM 868 C CA . LYS A 1 115 ? -25.307 -21.823 31.798 1.00 75.62 115 LYS A CA 1
ATOM 869 C C . LYS A 1 115 ? -26.055 -20.823 30.928 1.00 75.62 115 LYS A C 1
ATOM 871 O O . LYS A 1 115 ? -25.430 -19.921 30.386 1.00 75.62 115 LYS A O 1
ATOM 876 N N . ALA A 1 116 ? -27.376 -20.946 30.831 1.00 73.00 116 ALA A N 1
ATOM 877 C CA . ALA A 1 116 ? -28.206 -19.924 30.198 1.00 73.00 116 ALA A CA 1
ATOM 878 C C . ALA A 1 116 ? -28.318 -18.696 31.120 1.00 73.00 116 ALA A C 1
ATOM 880 O O . ALA A 1 116 ? -28.522 -18.845 32.327 1.00 73.00 116 ALA A O 1
ATOM 881 N N . SER A 1 117 ? -28.146 -17.495 30.561 1.00 70.00 117 SER A N 1
ATOM 882 C CA . SER A 1 117 ? -28.469 -16.251 31.263 1.00 70.00 117 SER A CA 1
ATOM 883 C C . SER A 1 117 ? -29.960 -15.994 31.090 1.00 70.00 117 SER A C 1
ATOM 885 O O . SER A 1 117 ? -30.410 -15.767 29.973 1.00 70.00 117 SER A O 1
ATOM 887 N N . GLU A 1 118 ? -30.710 -16.052 32.184 1.00 73.62 118 GLU A N 1
ATOM 888 C CA . GLU A 1 118 ? -32.146 -15.767 32.201 1.00 73.62 118 GLU A CA 1
ATOM 889 C C . GLU A 1 118 ? -32.405 -14.297 32.549 1.00 73.62 118 GLU A C 1
ATOM 891 O O . GLU A 1 118 ? -31.589 -13.638 33.204 1.00 73.62 118 GLU A O 1
ATOM 896 N N . ASP A 1 119 ? -33.564 -13.788 32.138 1.00 72.19 119 ASP A N 1
ATOM 897 C CA . ASP A 1 119 ? -33.966 -12.412 32.412 1.00 72.19 119 ASP A CA 1
ATOM 898 C C . ASP A 1 119 ? -34.017 -12.125 33.920 1.00 72.19 119 ASP A C 1
ATOM 900 O O . ASP A 1 119 ? -34.556 -12.900 34.717 1.00 72.19 119 ASP A O 1
ATOM 904 N N . ALA A 1 120 ? -33.532 -10.945 34.321 1.00 70.94 120 ALA A N 1
ATOM 905 C CA . ALA A 1 120 ? -33.500 -10.528 35.726 1.00 70.94 120 ALA A CA 1
ATOM 906 C C . ALA A 1 120 ? -34.891 -10.559 36.390 1.00 70.94 120 ALA A C 1
ATOM 908 O O . ALA A 1 120 ? -35.008 -10.889 37.566 1.00 70.94 120 ALA A O 1
ATOM 909 N N . ALA A 1 121 ? -35.953 -10.274 35.629 1.00 78.44 121 ALA A N 1
ATOM 910 C CA . ALA A 1 121 ? -37.330 -10.352 36.114 1.00 78.44 121 ALA A CA 1
ATOM 911 C C . ALA A 1 121 ? -37.772 -11.795 36.421 1.00 78.44 121 ALA A C 1
ATOM 913 O O . ALA A 1 121 ? -38.511 -12.023 37.379 1.00 78.44 121 ALA A O 1
ATOM 914 N N . VAL A 1 122 ? -37.302 -12.771 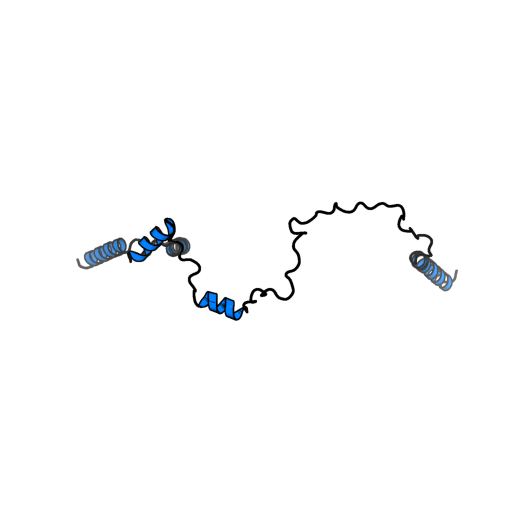35.638 1.00 80.12 122 VAL A N 1
ATOM 915 C CA . VAL A 1 122 ? -37.590 -14.196 35.852 1.00 80.12 122 VAL A CA 1
ATOM 916 C C . VAL A 1 122 ? -36.863 -14.682 37.100 1.00 80.12 122 VAL A C 1
ATOM 918 O O . VAL A 1 122 ? -37.484 -15.310 37.956 1.00 80.12 122 VAL A O 1
ATOM 921 N N . ILE A 1 123 ? -35.587 -14.319 37.255 1.00 81.19 123 ILE A N 1
ATOM 922 C CA . ILE A 1 123 ? -34.787 -14.652 38.442 1.0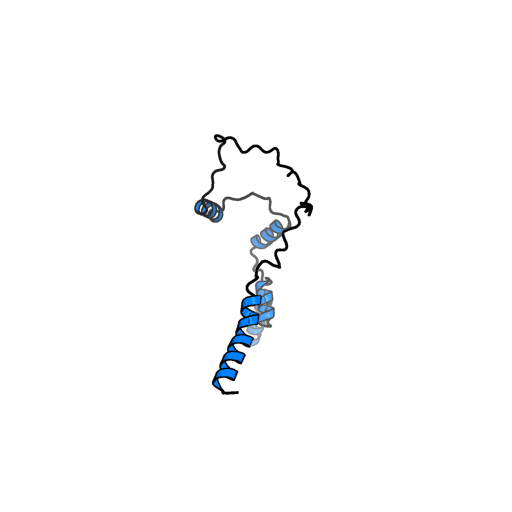0 81.19 123 ILE A CA 1
ATOM 923 C C . ILE A 1 123 ? -35.423 -14.061 39.705 1.00 81.19 123 ILE A C 1
ATOM 925 O O . ILE A 1 123 ? -35.596 -14.783 40.684 1.00 81.19 123 ILE A O 1
ATOM 929 N N . GLU A 1 124 ? -35.831 -12.790 39.670 1.00 84.75 124 GLU A N 1
ATOM 930 C CA . GLU A 1 124 ? -36.502 -12.134 40.798 1.00 84.75 124 GLU A CA 1
ATOM 931 C C . GLU A 1 124 ? -37.805 -12.855 41.171 1.00 84.75 124 GLU A C 1
ATOM 933 O O . GLU A 1 124 ? -38.050 -13.124 42.345 1.00 84.75 124 GLU A O 1
ATOM 938 N N . SER A 1 125 ? -38.610 -13.252 40.178 1.00 84.94 125 SER A N 1
ATOM 939 C CA . SER A 1 125 ? -39.845 -14.007 40.425 1.00 84.94 125 SER A CA 1
ATOM 940 C C . SER A 1 125 ? -39.586 -15.383 41.047 1.00 84.94 125 SER A C 1
ATOM 942 O O . SER A 1 125 ? -40.295 -15.781 41.970 1.00 84.94 125 SER A O 1
ATOM 944 N N . LEU A 1 126 ? -38.540 -16.084 40.598 1.00 85.81 126 LEU A N 1
ATOM 945 C CA . LEU A 1 126 ? -38.166 -17.396 41.120 1.00 85.81 126 LEU A CA 1
ATOM 946 C C . LEU A 1 126 ? -37.650 -17.295 42.558 1.00 85.81 126 LEU A C 1
ATOM 948 O O . LEU A 1 126 ? -38.023 -18.097 43.409 1.00 85.81 126 LEU A O 1
ATOM 952 N N . VAL A 1 127 ? -36.797 -16.309 42.840 1.00 89.75 127 VAL A N 1
ATOM 953 C CA . VAL A 1 127 ? -36.238 -16.085 44.180 1.00 89.75 127 VAL A CA 1
ATOM 954 C C . VAL A 1 127 ? -37.335 -15.669 45.159 1.00 89.75 127 VAL A C 1
ATOM 956 O O . VAL A 1 127 ? -37.388 -16.193 46.275 1.00 89.75 127 VAL A O 1
ATOM 959 N N . ALA A 1 128 ? -38.238 -14.780 44.739 1.00 85.81 128 ALA A N 1
ATOM 960 C CA . ALA A 1 128 ? -39.391 -14.379 45.536 1.00 85.81 128 ALA A CA 1
ATOM 961 C C . ALA A 1 128 ? -40.281 -15.581 45.896 1.00 85.81 128 ALA A C 1
ATOM 963 O O . ALA A 1 128 ? -40.650 -15.732 47.063 1.00 85.81 128 ALA A O 1
ATOM 964 N N . ASP A 1 129 ? -40.569 -16.465 44.937 1.00 85.12 129 ASP A N 1
ATOM 965 C CA . ASP A 1 129 ? -41.369 -17.674 45.162 1.00 85.12 129 ASP A CA 1
ATOM 966 C C . ASP A 1 129 ? -40.692 -18.645 46.150 1.00 85.12 129 ASP A C 1
ATOM 968 O O . ASP A 1 129 ? -41.314 -19.093 47.116 1.00 85.12 129 ASP A O 1
ATOM 972 N N . GLN A 1 130 ? -39.380 -18.876 46.006 1.00 80.25 130 GLN A N 1
ATOM 973 C CA . GLN A 1 130 ? -38.609 -19.707 46.945 1.00 80.25 130 GLN A CA 1
ATOM 974 C C . GLN A 1 130 ? -38.578 -19.125 48.366 1.00 80.25 130 GLN A C 1
ATOM 976 O O . GLN A 1 130 ? -38.682 -19.866 49.343 1.00 80.25 130 GLN A O 1
ATOM 981 N N . SER A 1 131 ? -38.468 -17.799 48.505 1.00 77.56 131 SER A N 1
ATOM 982 C CA . SER A 1 131 ? -38.485 -17.144 49.821 1.00 77.56 131 SER A CA 1
ATOM 983 C C . SER A 1 131 ? -39.824 -17.305 50.545 1.00 77.56 131 SER A C 1
ATOM 985 O O . SER A 1 131 ? -39.859 -17.424 51.768 1.00 77.56 131 SER A O 1
ATOM 987 N N . LYS A 1 132 ? -40.926 -17.347 49.788 1.00 73.94 132 LYS A N 1
ATOM 988 C CA . LYS A 1 132 ? -42.277 -17.476 50.329 1.00 73.94 132 LYS A CA 1
ATOM 989 C C . LYS A 1 132 ? -42.566 -18.908 50.776 1.00 73.94 132 LYS A C 1
ATOM 991 O O . LYS A 1 132 ? -43.172 -19.091 51.824 1.00 73.94 132 LYS A O 1
ATOM 996 N N . ALA A 1 133 ? -42.072 -19.899 50.035 1.00 71.12 133 ALA A N 1
ATOM 997 C CA . ALA A 1 133 ? -42.172 -21.313 50.392 1.00 71.12 133 ALA A CA 1
ATOM 998 C C . ALA A 1 133 ? -41.355 -21.696 51.644 1.00 71.12 133 ALA A C 1
ATOM 1000 O O . ALA A 1 133 ? -41.661 -22.691 52.288 1.00 71.12 133 ALA A O 1
ATOM 1001 N N . ALA A 1 134 ? -40.323 -20.922 51.999 1.00 64.69 134 ALA A N 1
ATOM 1002 C CA . ALA A 1 134 ? -39.512 -21.144 53.202 1.00 64.69 134 ALA A CA 1
ATOM 1003 C C . ALA A 1 134 ? -40.071 -20.470 54.475 1.00 64.69 134 ALA A C 1
ATOM 1005 O O . ALA A 1 134 ? -39.511 -20.655 55.555 1.00 64.69 134 ALA A O 1
ATOM 1006 N N . ALA A 1 135 ? -41.123 -19.654 54.347 1.00 60.69 135 ALA A N 1
ATOM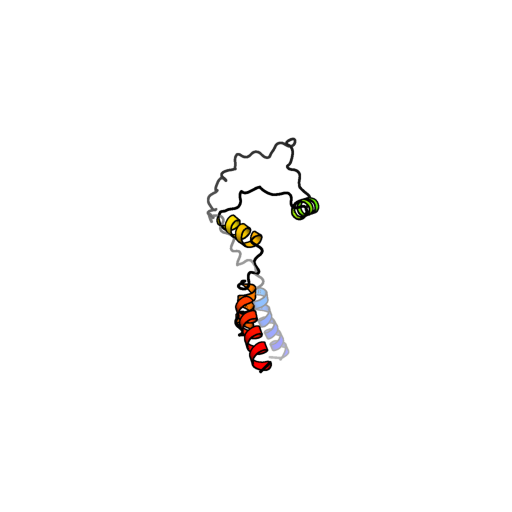 1007 C CA . ALA A 1 135 ? -41.740 -18.902 55.444 1.00 60.69 135 ALA A CA 1
ATOM 1008 C C . ALA A 1 135 ? -43.043 -19.539 55.974 1.00 60.69 135 ALA A C 1
ATOM 1010 O O . ALA A 1 135 ? -43.696 -18.951 56.840 1.00 60.69 135 ALA A O 1
ATOM 1011 N N . GLU A 1 136 ? -43.401 -20.719 55.465 1.00 49.12 136 GLU A N 1
ATOM 1012 C CA . GLU A 1 136 ? -44.520 -21.569 55.897 1.00 49.12 136 GLU A CA 1
ATOM 1013 C C . GLU A 1 136 ? -43.978 -22.866 56.520 1.00 49.12 136 GLU A C 1
ATOM 1015 O O . GLU A 1 136 ? -44.542 -23.303 57.550 1.00 49.12 136 GLU A O 1
#

Foldseek 3Di:
DDVVVVVVVVVVVVVVVVVVVVPPPPPPPDPDPPDDDDDDDDDDDPCNVDDDPPPPPDDPPPQDPVNVVCCVVVCPPPDPPPQDPVRVVVVVVVVVPDDPCPDPVNVVVCVVVVHDDDDPVVVVVVVVVVVVVVVD

Solvent-accessible surface area (backbone atoms only — not comparable to full-atom values): 9087 Å² total; per-residue (Å²): 133,58,72,70,58,56,54,53,51,53,53,50,66,64,47,53,62,62,54,63,68,54,70,78,70,85,76,74,75,73,78,68,90,81,66,81,78,83,71,81,84,87,78,82,61,94,67,70,84,65,69,78,80,60,99,79,63,86,70,80,79,80,74,50,72,68,57,52,51,48,48,61,72,66,57,63,80,79,67,91,64,77,70,50,75,68,51,46,53,52,47,56,56,62,70,67,70,67,85,74,85,79,36,73,67,53,53,51,47,21,67,72,69,73,43,85,83,72,56,69,70,56,54,50,53,53,52,54,52,55,56,56,67,73,76,113

Secondary structure (DSSP, 8-state):
--HHHHHHHHHHHHHHHHHHHS--STT-----TT--PPPPPPPPPTTTT-PPPPTTS-PPP---HHHHHHHHHTT--S--PPPPHHHHHHHHHHHT-------HHHHHHHHHHT-----HHHHHHHHHHHHHHT--

Mean predicted aligned error: 21.61 Å

Radius of gyration: 43.07 Å; Cα contacts (8 Å, |Δi|>4): 15; chains: 1; bounding box: 104×79×89 Å